Protein AF-A0A812VI51-F1 (afdb_monomer_lite)

pLDDT: mean 70.21, std 11.4, range [39.28, 86.12]

Secondary structure (DSSP, 8-state):
-HHHHHHHHHHHHHHHHHHHHHHHTT--S--TT-HHHHHHHHHHHHHHHHHHHHHHHHTS-TTS--S-TTHHHHHHHHHHHHHHHHHHHHHHHHHHTTTTEEE-TT-SS--EEE-HHHHHHHHHHHHHHHHHHHHHGGGS-HHHHHHHHHHHHHHHT-

Sequence (158 aa):
DKLFDAVSAINEVAKDLQRRLQTEECSDGVDLTDAHNIAQIIQGAGFMALAMWLIFANNSKVAVAQKAPLEQRHAICATISTAVALFSGFFNILQLTAIDDFDLPGRENNFTLNLSRPIEWIATCPIMQLKLVVLAGSRVPSYRRFMMPLISVAVLLC

Structure (mmCIF, N/CA/C/O backbone):
data_AF-A0A812VI51-F1
#
_entry.id   AF-A0A812VI51-F1
#
loop_
_atom_site.group_PDB
_atom_site.id
_atom_site.type_symbol
_atom_site.label_atom_id
_atom_site.label_alt_id
_atom_site.label_comp_id
_atom_site.label_asym_id
_atom_site.label_entity_id
_atom_site.label_seq_id
_atom_site.pdbx_PDB_ins_code
_atom_site.Cartn_x
_atom_site.Cartn_y
_atom_site.Cartn_z
_atom_site.occupancy
_atom_site.B_iso_or_equiv
_atom_site.auth_seq_id
_atom_site.auth_comp_id
_atom_site.auth_asym_id
_atom_site.auth_atom_id
_atom_site.pdbx_PDB_model_num
ATOM 1 N N . ASP A 1 1 ? 47.208 -20.150 -5.532 1.00 61.47 1 ASP A N 1
ATOM 2 C CA . ASP A 1 1 ? 46.667 -19.877 -6.881 1.00 61.47 1 ASP A CA 1
ATOM 3 C C . ASP A 1 1 ? 45.144 -19.849 -6.883 1.00 61.47 1 ASP A C 1
ATOM 5 O O . ASP A 1 1 ? 44.600 -18.760 -6.817 1.00 61.47 1 ASP A O 1
ATOM 9 N N . LYS A 1 2 ? 44.438 -20.978 -6.740 1.00 64.25 2 LYS A N 1
ATOM 10 C CA . LYS A 1 2 ? 42.953 -21.012 -6.780 1.00 64.25 2 LYS A CA 1
ATOM 11 C C . LYS A 1 2 ? 42.212 -20.120 -5.765 1.00 64.25 2 LYS A C 1
ATOM 13 O O . LYS A 1 2 ? 41.097 -19.687 -6.023 1.00 64.25 2 LYS A O 1
ATOM 18 N N . LEU A 1 3 ? 42.813 -19.862 -4.601 1.00 62.31 3 LEU A N 1
ATOM 19 C CA . LEU A 1 3 ? 42.222 -19.006 -3.561 1.00 62.31 3 LEU A CA 1
ATOM 20 C C . LEU A 1 3 ? 42.369 -17.513 -3.902 1.00 62.31 3 LEU A C 1
ATOM 22 O O . LEU A 1 3 ? 41.490 -16.722 -3.585 1.00 62.31 3 LEU A O 1
ATOM 26 N N . PHE A 1 4 ? 43.442 -17.141 -4.604 1.00 73.31 4 PHE A N 1
ATOM 27 C CA . PHE A 1 4 ? 43.653 -15.777 -5.088 1.00 73.31 4 PHE A CA 1
ATOM 28 C C . PHE A 1 4 ? 42.690 -15.448 -6.238 1.00 73.31 4 PHE A C 1
ATOM 30 O O . PHE A 1 4 ? 42.103 -14.371 -6.241 1.00 73.31 4 PHE A O 1
ATOM 37 N N . ASP A 1 5 ? 42.437 -16.416 -7.125 1.00 77.19 5 ASP A N 1
ATOM 38 C CA . ASP A 1 5 ? 41.448 -16.289 -8.206 1.00 77.19 5 ASP A CA 1
ATOM 39 C C . ASP A 1 5 ? 40.008 -16.189 -7.677 1.00 77.19 5 ASP A C 1
ATOM 41 O O . ASP A 1 5 ? 39.194 -15.428 -8.193 1.00 77.19 5 ASP A O 1
ATOM 45 N N . ALA A 1 6 ? 39.682 -16.915 -6.603 1.00 72.50 6 ALA A N 1
ATOM 46 C CA . ALA A 1 6 ? 38.371 -16.802 -5.965 1.00 72.50 6 ALA A CA 1
ATOM 47 C C . ALA A 1 6 ? 38.172 -15.426 -5.304 1.00 72.50 6 ALA A C 1
ATOM 49 O O . ALA A 1 6 ? 37.096 -14.839 -5.393 1.00 72.50 6 ALA A O 1
ATOM 50 N N . VAL A 1 7 ? 39.213 -14.887 -4.663 1.00 75.25 7 VAL A N 1
ATOM 51 C CA . VAL A 1 7 ? 39.163 -13.563 -4.024 1.00 75.25 7 VAL A CA 1
ATOM 52 C C . VAL A 1 7 ? 39.112 -12.440 -5.062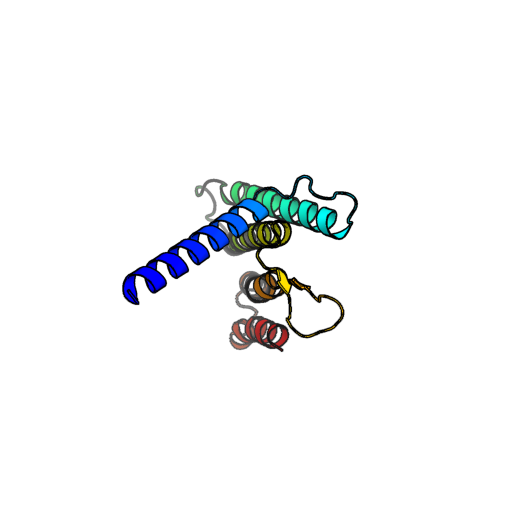 1.00 75.25 7 VAL A C 1
ATOM 54 O O . VAL A 1 7 ? 38.404 -11.455 -4.844 1.00 75.25 7 VAL A O 1
ATOM 57 N N . SER A 1 8 ? 39.798 -12.57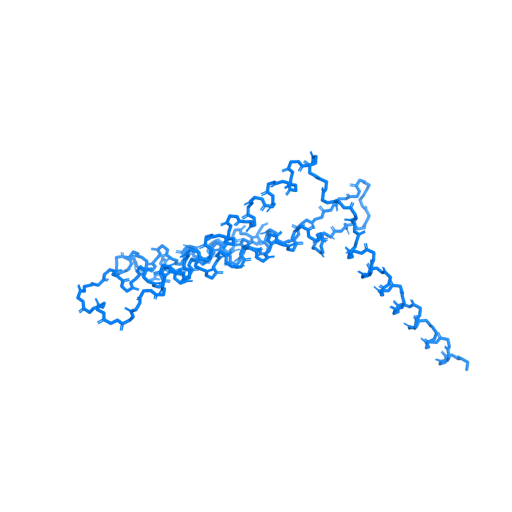5 -6.202 1.00 77.00 8 SER A N 1
ATOM 58 C CA . SER A 1 8 ? 39.715 -11.588 -7.284 1.00 77.00 8 SER A CA 1
ATOM 59 C C . SER A 1 8 ? 38.327 -11.576 -7.929 1.00 77.00 8 SER A C 1
ATOM 61 O O . SER A 1 8 ? 37.766 -10.495 -8.090 1.00 77.00 8 SER A O 1
ATOM 63 N N . ALA A 1 9 ? 37.728 -12.748 -8.170 1.00 75.88 9 ALA A N 1
ATOM 64 C CA . ALA A 1 9 ? 36.372 -12.872 -8.703 1.00 75.88 9 ALA A CA 1
ATOM 65 C C . ALA A 1 9 ? 35.315 -12.268 -7.760 1.00 75.88 9 ALA A C 1
ATOM 67 O O . ALA A 1 9 ? 34.425 -11.547 -8.205 1.00 75.88 9 ALA A O 1
ATOM 68 N N . ILE A 1 10 ? 35.436 -12.488 -6.445 1.00 73.62 10 ILE A N 1
ATOM 69 C CA . ILE A 1 10 ? 34.532 -11.879 -5.452 1.00 73.62 10 ILE A CA 1
ATOM 70 C C . ILE A 1 10 ? 34.672 -10.351 -5.443 1.00 73.62 10 ILE A C 1
ATOM 72 O O . ILE A 1 10 ? 33.674 -9.640 -5.340 1.00 73.62 10 ILE A O 1
ATOM 76 N N . ASN A 1 11 ? 35.893 -9.831 -5.576 1.00 77.25 11 ASN A N 1
ATOM 77 C CA . ASN A 1 11 ? 36.140 -8.390 -5.596 1.00 77.25 11 ASN A CA 1
ATOM 78 C C . ASN A 1 11 ? 35.636 -7.733 -6.895 1.00 77.25 11 ASN A C 1
ATOM 80 O O . ASN A 1 11 ? 35.223 -6.575 -6.890 1.00 77.25 11 ASN A O 1
ATOM 84 N N . GLU A 1 12 ? 35.640 -8.471 -8.005 1.00 78.88 12 GLU A N 1
ATOM 85 C CA . GLU A 1 12 ? 35.072 -8.028 -9.279 1.00 78.88 12 GLU A CA 1
ATOM 86 C C . GLU A 1 12 ? 33.542 -7.976 -9.222 1.00 78.88 12 GLU A C 1
ATOM 88 O O . GLU A 1 12 ? 32.953 -6.958 -9.579 1.00 78.88 12 GLU A O 1
ATOM 93 N N . VAL A 1 13 ? 32.905 -9.008 -8.656 1.00 77.19 13 VAL A N 1
ATOM 94 C CA . VAL A 1 13 ? 31.451 -9.044 -8.427 1.00 77.19 13 VAL A CA 1
ATOM 95 C C . VAL A 1 13 ? 31.013 -7.955 -7.447 1.00 77.19 13 VAL A C 1
ATOM 97 O O . VAL A 1 13 ? 30.007 -7.293 -7.684 1.00 77.19 13 VAL A O 1
ATOM 100 N N . ALA A 1 14 ? 31.773 -7.710 -6.375 1.00 71.38 14 ALA A N 1
ATOM 101 C CA . ALA A 1 14 ? 31.479 -6.632 -5.431 1.00 71.38 14 ALA A CA 1
ATOM 102 C C . ALA A 1 14 ? 31.575 -5.247 -6.091 1.00 71.38 14 ALA A C 1
ATOM 104 O O . ALA A 1 14 ? 30.730 -4.388 -5.846 1.00 71.38 14 ALA A O 1
ATOM 105 N N . LYS A 1 15 ? 32.564 -5.036 -6.970 1.00 73.50 15 LYS A N 1
ATOM 106 C CA . LYS A 1 15 ? 32.695 -3.795 -7.747 1.00 73.50 15 LYS A CA 1
ATOM 107 C C . LYS A 1 15 ? 31.597 -3.632 -8.790 1.00 73.50 15 LYS A C 1
ATOM 109 O O . LYS A 1 15 ? 31.152 -2.506 -8.995 1.00 73.50 15 LYS A O 1
ATOM 114 N N . ASP A 1 16 ? 31.164 -4.712 -9.435 1.00 68.56 16 ASP A N 1
ATOM 115 C CA . ASP A 1 16 ? 30.070 -4.669 -10.409 1.00 68.56 16 ASP A CA 1
ATOM 116 C C . ASP A 1 16 ? 28.725 -4.407 -9.717 1.00 68.56 16 ASP A C 1
ATOM 118 O O . ASP A 1 16 ? 27.951 -3.568 -10.167 1.00 68.56 16 ASP A O 1
ATOM 122 N N . LEU A 1 17 ? 28.497 -5.016 -8.548 1.00 65.19 17 LEU A N 1
ATOM 123 C CA . LEU A 1 17 ? 27.343 -4.733 -7.693 1.00 65.19 17 LEU A CA 1
ATOM 124 C C . LEU A 1 17 ? 27.343 -3.273 -7.216 1.00 65.19 17 LEU A C 1
ATOM 126 O O . LEU A 1 17 ? 26.320 -2.601 -7.287 1.00 65.19 17 LEU A O 1
ATOM 130 N N . GLN A 1 18 ? 28.497 -2.754 -6.789 1.00 64.38 18 GLN A N 1
ATOM 131 C CA . GLN A 1 18 ? 28.635 -1.363 -6.357 1.00 64.38 18 GLN A CA 1
ATOM 132 C C . GLN A 1 18 ? 28.466 -0.371 -7.522 1.00 64.38 18 GLN A C 1
ATOM 134 O O . GLN A 1 18 ? 27.895 0.701 -7.333 1.00 64.38 18 GLN A O 1
ATOM 139 N N . ARG A 1 19 ? 28.892 -0.736 -8.740 1.00 55.84 19 ARG A N 1
ATOM 140 C CA . ARG A 1 19 ? 28.618 0.037 -9.961 1.00 55.84 19 ARG A CA 1
ATOM 141 C C . ARG A 1 19 ? 27.146 0.024 -10.343 1.00 55.84 19 ARG A C 1
ATOM 143 O O . ARG A 1 19 ? 26.639 1.075 -10.714 1.00 55.84 19 ARG A O 1
ATOM 150 N N . ARG A 1 20 ? 26.457 -1.115 -10.240 1.00 55.31 20 ARG A N 1
ATOM 151 C CA . ARG A 1 20 ? 25.008 -1.200 -10.486 1.00 55.31 20 ARG A CA 1
ATOM 152 C C . ARG A 1 20 ? 24.240 -0.323 -9.498 1.00 55.31 20 ARG A C 1
ATOM 154 O O . ARG A 1 20 ? 23.468 0.516 -9.940 1.00 55.31 20 ARG A O 1
ATOM 161 N N . LEU A 1 21 ? 24.586 -0.395 -8.210 1.00 55.59 21 LEU A N 1
ATOM 162 C CA . LEU A 1 21 ? 24.018 0.474 -7.171 1.00 55.59 21 LEU A CA 1
ATOM 163 C C . LEU A 1 21 ? 24.270 1.972 -7.444 1.00 55.59 21 LEU A C 1
ATOM 165 O O . LEU A 1 21 ? 23.363 2.778 -7.289 1.00 55.59 21 LEU A O 1
ATOM 169 N N . GLN A 1 22 ? 25.468 2.362 -7.904 1.00 50.88 22 GLN A N 1
ATOM 170 C CA . GLN A 1 22 ? 25.759 3.766 -8.254 1.00 50.88 22 GLN A CA 1
ATOM 171 C C . GLN A 1 22 ? 25.112 4.240 -9.562 1.00 50.88 22 GLN A C 1
ATOM 173 O O . GLN A 1 22 ? 24.929 5.442 -9.738 1.00 50.88 22 GLN A O 1
ATOM 178 N N . THR A 1 23 ? 24.809 3.334 -10.493 1.00 48.44 23 THR A N 1
ATOM 179 C CA . THR A 1 23 ? 24.168 3.691 -11.770 1.00 48.44 23 THR A CA 1
ATOM 180 C C . THR A 1 23 ? 22.656 3.864 -11.589 1.00 48.44 23 THR A C 1
ATOM 182 O O . THR A 1 23 ? 22.062 4.692 -12.271 1.00 48.44 23 THR A O 1
ATOM 185 N N . GLU A 1 24 ? 22.047 3.166 -10.625 1.00 49.38 24 GLU A N 1
ATOM 186 C CA . GLU A 1 24 ? 20.642 3.370 -10.236 1.00 49.38 24 GLU A CA 1
ATOM 187 C C . GLU A 1 24 ? 20.411 4.677 -9.454 1.00 49.38 24 GLU A C 1
ATOM 189 O O . GLU A 1 24 ? 19.352 5.285 -9.587 1.00 49.38 24 GLU A O 1
ATOM 194 N N . GLU A 1 25 ? 21.396 5.179 -8.697 1.00 45.41 25 GLU A N 1
ATOM 195 C CA . GLU A 1 25 ? 21.231 6.414 -7.905 1.00 45.41 25 GLU A CA 1
ATOM 196 C C . GLU A 1 25 ? 21.239 7.725 -8.720 1.00 45.41 25 GLU A C 1
ATOM 198 O O . GLU A 1 25 ? 20.989 8.791 -8.156 1.00 45.41 25 GLU A O 1
ATOM 203 N N . CYS A 1 26 ? 21.494 7.701 -10.034 1.00 43.34 26 CYS A N 1
ATOM 204 C CA . CYS A 1 26 ? 21.485 8.925 -10.844 1.00 43.34 26 CYS A CA 1
ATOM 205 C C . CYS A 1 26 ? 21.068 8.672 -12.302 1.00 43.34 26 CYS A C 1
ATOM 207 O O . CYS A 1 26 ? 21.806 8.994 -13.235 1.00 43.34 26 CYS A O 1
ATOM 209 N N . SER A 1 27 ? 19.870 8.115 -12.520 1.00 42.06 27 SER A N 1
ATOM 210 C CA . SER A 1 27 ? 19.175 8.375 -13.786 1.00 42.06 27 SER A CA 1
ATOM 211 C C . SER A 1 27 ? 18.657 9.812 -13.743 1.00 42.06 27 SER A C 1
ATOM 213 O O . SER A 1 27 ? 17.605 10.117 -13.184 1.00 42.06 27 SER A O 1
ATOM 215 N N . ASP A 1 28 ? 19.504 10.691 -14.264 1.00 43.38 28 ASP A N 1
ATOM 216 C CA . ASP A 1 28 ? 19.304 12.112 -14.504 1.00 43.38 28 ASP A CA 1
ATOM 217 C C . ASP A 1 28 ? 17.924 12.383 -15.134 1.00 43.38 28 ASP A C 1
ATOM 219 O O . ASP A 1 28 ? 17.644 11.971 -16.257 1.00 43.38 28 ASP A O 1
ATOM 223 N N . GLY A 1 29 ? 17.059 13.064 -14.376 1.00 47.16 29 GLY A N 1
ATOM 224 C CA . GLY A 1 29 ? 15.739 13.515 -14.808 1.00 47.16 29 GLY A CA 1
ATOM 225 C C . GLY A 1 29 ? 14.636 12.460 -14.697 1.00 47.16 29 GLY A C 1
ATOM 226 O O . GLY A 1 29 ? 14.542 11.536 -15.496 1.00 47.16 29 GLY A O 1
ATOM 227 N N . VAL A 1 30 ? 13.707 12.669 -13.758 1.00 54.25 30 VAL A N 1
ATOM 228 C CA . VAL A 1 30 ? 12.366 12.077 -13.867 1.00 54.25 30 VAL A CA 1
ATOM 229 C C . VAL A 1 30 ? 11.807 12.501 -15.222 1.00 54.25 30 VAL A C 1
ATOM 231 O O . VAL A 1 30 ? 11.581 13.695 -15.439 1.00 54.25 30 VAL A O 1
ATOM 234 N N . ASP A 1 31 ? 11.591 11.551 -16.129 1.00 55.19 31 ASP A N 1
ATOM 235 C CA . ASP A 1 31 ? 10.997 11.845 -17.428 1.00 55.19 31 ASP A CA 1
ATOM 236 C C . ASP A 1 31 ? 9.510 12.175 -17.227 1.00 55.19 31 ASP A C 1
ATOM 238 O O . ASP A 1 31 ? 8.628 11.313 -17.213 1.00 55.19 31 ASP A O 1
ATOM 242 N N . LEU A 1 32 ? 9.246 13.463 -16.997 1.00 57.81 32 LEU A N 1
ATOM 243 C CA . LEU A 1 32 ? 7.919 14.063 -16.818 1.00 57.81 32 LEU A CA 1
ATOM 244 C C . LEU A 1 32 ? 7.084 14.024 -18.106 1.00 57.81 32 LEU A C 1
ATOM 246 O O . LEU A 1 32 ? 5.969 14.539 -18.132 1.00 57.81 32 LEU A O 1
ATOM 250 N N . THR A 1 33 ? 7.623 13.459 -19.184 1.00 65.44 33 THR A N 1
ATOM 251 C CA . THR A 1 33 ? 6.903 13.234 -20.435 1.00 65.44 33 THR A CA 1
ATOM 252 C C . THR A 1 33 ? 6.052 11.965 -20.361 1.00 65.44 33 THR A C 1
ATOM 254 O O . THR A 1 33 ? 5.041 11.866 -21.059 1.00 65.44 33 THR A O 1
ATOM 257 N N . ASP A 1 34 ? 6.415 11.015 -19.491 1.00 73.19 34 ASP A N 1
ATOM 258 C CA . ASP A 1 34 ? 5.673 9.773 -19.319 1.00 73.19 34 ASP A CA 1
ATOM 259 C C . ASP A 1 34 ? 4.510 9.948 -18.328 1.00 73.19 34 ASP A C 1
ATOM 261 O O . ASP A 1 34 ? 4.680 10.272 -17.146 1.00 73.19 34 ASP A O 1
ATOM 265 N N . ALA A 1 35 ? 3.291 9.714 -18.815 1.00 71.81 35 ALA A N 1
ATOM 266 C CA . ALA A 1 35 ? 2.071 9.831 -18.022 1.00 71.81 35 ALA A CA 1
ATOM 267 C C . ALA A 1 35 ? 2.060 8.858 -16.831 1.00 71.81 35 ALA A C 1
ATOM 269 O O . ALA A 1 35 ? 1.410 9.136 -15.818 1.00 71.81 35 ALA A O 1
ATOM 270 N N . HIS A 1 36 ? 2.784 7.739 -16.934 1.00 74.31 36 HIS A N 1
ATOM 271 C CA . HIS A 1 36 ? 2.901 6.758 -15.861 1.00 74.31 36 HIS A CA 1
ATOM 272 C C . HIS A 1 36 ? 3.655 7.317 -14.646 1.00 74.31 36 HIS A C 1
ATOM 274 O O . HIS A 1 36 ? 3.128 7.301 -13.529 1.00 74.31 36 HIS A O 1
ATOM 280 N N . ASN A 1 37 ? 4.827 7.908 -14.887 1.00 69.69 37 ASN A N 1
ATOM 281 C CA . ASN A 1 37 ? 5.678 8.496 -13.853 1.00 69.69 37 ASN A CA 1
ATOM 282 C C . ASN A 1 37 ? 4.981 9.679 -13.168 1.00 69.69 37 ASN A C 1
ATOM 284 O O . ASN A 1 37 ? 4.981 9.793 -11.941 1.00 69.69 37 ASN A O 1
ATOM 288 N N . ILE A 1 38 ? 4.297 10.528 -13.945 1.00 73.75 38 ILE A N 1
ATOM 289 C CA . ILE A 1 38 ? 3.509 11.645 -13.402 1.00 73.75 38 ILE A CA 1
ATOM 290 C C . ILE A 1 38 ? 2.398 11.130 -12.476 1.00 73.75 38 ILE A C 1
ATOM 292 O O . ILE A 1 38 ? 2.196 11.673 -11.386 1.00 73.75 38 ILE A O 1
ATOM 296 N N . ALA A 1 39 ? 1.680 10.078 -12.881 1.00 77.88 39 ALA A N 1
ATOM 297 C CA . ALA A 1 39 ? 0.611 9.501 -12.072 1.00 77.88 39 ALA A CA 1
ATOM 298 C C . ALA A 1 39 ? 1.138 8.926 -10.748 1.00 77.88 39 ALA A C 1
ATOM 300 O O . ALA A 1 39 ? 0.520 9.153 -9.708 1.00 77.88 39 ALA A O 1
ATOM 301 N N . GLN A 1 40 ? 2.288 8.248 -10.762 1.00 76.25 40 GLN A N 1
ATOM 302 C CA . GLN A 1 40 ? 2.926 7.700 -9.558 1.00 76.25 40 GLN A CA 1
ATOM 303 C C . GLN A 1 40 ? 3.412 8.789 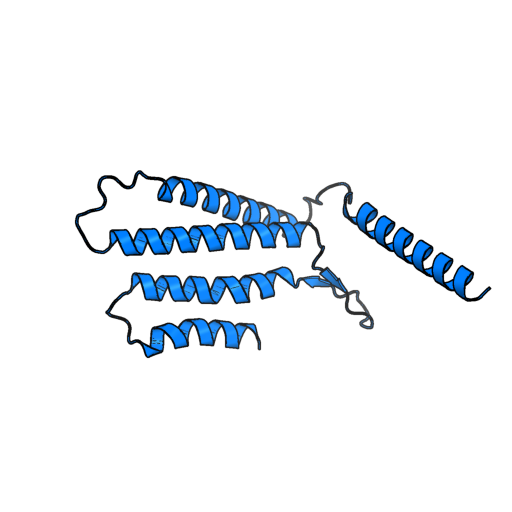-8.600 1.00 76.25 40 GLN A C 1
ATOM 305 O O . GLN A 1 40 ? 3.209 8.676 -7.392 1.00 76.25 40 GLN A O 1
ATOM 310 N N . ILE A 1 41 ? 3.975 9.885 -9.114 1.00 77.75 41 ILE A N 1
ATOM 311 C CA . ILE A 1 41 ? 4.405 11.024 -8.286 1.00 77.75 41 ILE A CA 1
ATOM 312 C C . ILE A 1 41 ? 3.206 11.682 -7.607 1.00 77.75 41 ILE A C 1
ATOM 314 O O . ILE A 1 41 ? 3.233 11.926 -6.399 1.00 77.75 41 ILE A O 1
ATOM 318 N N . ILE A 1 42 ? 2.133 11.944 -8.358 1.00 81.44 42 ILE A N 1
ATOM 319 C CA . ILE A 1 42 ? 0.908 12.540 -7.810 1.00 81.44 42 ILE A CA 1
ATOM 320 C C . ILE A 1 42 ? 0.264 11.594 -6.789 1.00 81.44 42 ILE A C 1
ATOM 322 O O . ILE A 1 42 ? -0.179 12.042 -5.729 1.00 81.44 42 ILE A O 1
ATOM 326 N N . GLN A 1 43 ? 0.241 10.291 -7.073 1.00 81.25 43 GLN A N 1
ATOM 327 C CA . GLN A 1 43 ? -0.298 9.271 -6.176 1.00 81.25 43 GLN A CA 1
ATOM 328 C C . GLN A 1 43 ? 0.522 9.166 -4.881 1.00 81.25 43 GLN A C 1
ATOM 330 O O . GLN A 1 43 ? -0.051 9.223 -3.791 1.00 81.25 43 GLN A O 1
ATOM 335 N N . GLY A 1 44 ? 1.851 9.097 -4.975 1.00 75.69 44 GLY A N 1
ATOM 336 C CA . GLY A 1 44 ? 2.760 9.075 -3.829 1.00 75.69 44 GLY A CA 1
ATOM 337 C C . GLY A 1 44 ? 2.655 10.340 -2.976 1.00 75.69 44 GLY A C 1
ATOM 338 O O . GLY A 1 44 ? 2.479 10.252 -1.759 1.00 75.69 44 GLY A O 1
ATOM 339 N N . ALA A 1 45 ? 2.661 11.521 -3.601 1.00 78.75 45 ALA A N 1
ATOM 340 C CA . ALA A 1 45 ? 2.473 12.796 -2.907 1.00 78.75 45 ALA A CA 1
ATOM 341 C C . ALA A 1 45 ? 1.100 12.877 -2.217 1.00 78.75 45 ALA A C 1
ATOM 343 O O . ALA A 1 45 ? 1.004 13.321 -1.072 1.00 78.75 45 ALA A O 1
ATOM 344 N N . GLY A 1 46 ? 0.044 12.392 -2.876 1.00 79.12 46 GLY A N 1
ATOM 345 C CA . GLY A 1 46 ? -1.304 12.318 -2.319 1.00 79.12 46 GLY A CA 1
ATOM 346 C C . GLY A 1 46 ? -1.387 11.418 -1.086 1.00 79.12 46 GLY A C 1
ATOM 347 O O . GLY A 1 46 ? -1.951 11.822 -0.068 1.00 79.12 46 GLY A O 1
ATOM 348 N N . PHE A 1 47 ? -0.783 10.227 -1.129 1.00 80.19 47 PHE A N 1
ATOM 349 C CA . PHE A 1 47 ? -0.746 9.321 0.021 1.00 80.19 47 PHE A CA 1
ATOM 350 C C . PHE A 1 47 ? 0.107 9.854 1.173 1.00 80.19 47 PHE A C 1
ATOM 352 O O . PHE A 1 47 ? -0.294 9.721 2.329 1.00 80.19 47 PHE A O 1
ATOM 359 N N . MET A 1 48 ? 1.219 10.531 0.886 1.00 73.06 48 MET A N 1
ATOM 360 C CA . MET A 1 48 ? 2.043 11.188 1.906 1.00 73.06 48 MET A CA 1
ATOM 361 C C . MET A 1 48 ? 1.312 12.356 2.579 1.00 73.06 48 MET A C 1
ATOM 363 O O . MET A 1 48 ? 1.317 12.465 3.808 1.00 73.06 48 MET A O 1
ATOM 367 N N . ALA A 1 49 ? 0.621 13.194 1.803 1.00 71.75 49 ALA A N 1
ATOM 368 C CA . ALA A 1 49 ? -0.211 14.272 2.333 1.00 71.75 49 ALA A CA 1
ATOM 369 C C . ALA A 1 49 ? -1.377 13.725 3.170 1.00 71.75 49 ALA A C 1
ATOM 371 O O . ALA A 1 49 ? -1.657 14.237 4.255 1.00 71.75 49 ALA A O 1
ATOM 372 N N . LEU A 1 50 ? -2.018 12.644 2.714 1.00 73.75 50 LEU A N 1
ATOM 373 C CA . LEU A 1 50 ? -3.076 11.958 3.451 1.00 73.75 50 LEU A CA 1
ATOM 374 C C . LEU A 1 50 ? -2.554 11.343 4.756 1.00 73.75 50 LEU A C 1
ATOM 376 O O . LEU A 1 50 ? -3.202 11.472 5.791 1.00 73.75 50 LEU A O 1
ATOM 380 N N . ALA A 1 51 ? -1.385 10.703 4.738 1.00 72.19 51 ALA A N 1
ATOM 381 C CA . ALA A 1 51 ? -0.758 10.147 5.931 1.00 72.19 51 ALA A CA 1
ATOM 382 C C . ALA A 1 51 ? -0.452 11.243 6.956 1.00 72.19 51 ALA A C 1
ATOM 384 O O . ALA A 1 51 ? -0.827 11.117 8.121 1.00 72.19 51 ALA A O 1
ATOM 385 N N . MET A 1 52 ? 0.160 12.342 6.512 1.00 70.31 52 MET A N 1
ATOM 386 C CA . MET A 1 52 ? 0.459 13.496 7.354 1.00 70.31 52 MET A CA 1
ATOM 387 C C . MET A 1 52 ? -0.823 14.105 7.934 1.00 70.31 52 MET A C 1
ATOM 389 O O . MET A 1 52 ? -0.917 14.296 9.147 1.00 70.31 52 MET A O 1
ATOM 393 N N . TRP A 1 53 ? -1.847 14.317 7.104 1.00 71.62 53 TRP A N 1
ATOM 394 C CA . TRP A 1 53 ? -3.164 14.777 7.542 1.00 71.62 53 TRP A CA 1
ATOM 395 C C . TRP A 1 53 ? -3.774 13.854 8.598 1.00 71.62 53 TRP A C 1
ATOM 397 O O . TRP A 1 53 ? -4.249 14.327 9.627 1.00 71.62 53 TRP A O 1
ATOM 407 N N . LEU A 1 54 ? -3.735 12.538 8.388 1.00 71.12 54 LEU A N 1
ATOM 408 C CA . LEU A 1 54 ? -4.288 11.573 9.334 1.00 71.12 54 LEU A CA 1
ATOM 409 C C . LEU A 1 54 ? -3.486 11.520 10.642 1.00 71.12 54 LEU A C 1
ATOM 411 O O . LEU A 1 54 ? -4.091 11.357 11.695 1.00 71.12 54 LEU A O 1
ATOM 415 N N . ILE A 1 55 ? -2.161 11.702 10.619 1.00 71.38 55 ILE A N 1
ATOM 416 C CA . ILE A 1 55 ? -1.342 11.835 11.839 1.00 71.38 55 ILE A CA 1
ATOM 417 C C . ILE A 1 55 ? -1.766 13.074 12.632 1.00 71.38 55 ILE A C 1
ATOM 419 O O . ILE A 1 55 ? -1.941 12.979 13.846 1.00 71.38 55 ILE A O 1
ATOM 423 N N . PHE A 1 56 ? -1.970 14.216 11.968 1.00 62.34 56 PHE A N 1
ATOM 424 C CA . PHE A 1 56 ? -2.447 15.443 12.615 1.00 62.34 56 PHE A CA 1
ATOM 425 C C . PHE A 1 56 ? -3.884 15.308 13.132 1.00 62.34 56 PHE A C 1
ATOM 427 O O . PHE A 1 56 ? -4.159 15.681 14.271 1.00 62.34 56 PHE A O 1
ATOM 434 N N . ALA A 1 57 ? -4.783 14.721 12.341 1.00 62.94 57 ALA A N 1
ATOM 435 C CA . ALA A 1 57 ? -6.170 14.473 12.727 1.00 62.94 57 ALA A CA 1
ATOM 436 C C . ALA A 1 57 ? -6.265 13.517 13.931 1.00 62.94 57 ALA A C 1
ATOM 438 O O . ALA A 1 57 ? -7.085 13.734 14.823 1.00 62.94 57 ALA A O 1
ATOM 439 N N . ASN A 1 58 ? -5.379 12.518 14.002 1.00 63.59 58 ASN A N 1
ATOM 440 C CA . ASN A 1 58 ? -5.292 11.567 15.113 1.00 63.59 58 ASN A CA 1
ATOM 441 C C . ASN A 1 58 ? -4.574 12.121 16.359 1.00 63.59 58 ASN A C 1
ATOM 443 O O . ASN A 1 58 ? -4.738 11.557 17.436 1.00 63.59 58 ASN A O 1
ATOM 447 N N . ASN A 1 59 ? -3.800 13.211 16.255 1.00 59.34 59 ASN A N 1
ATOM 448 C CA . ASN A 1 59 ? -3.063 13.815 17.381 1.00 59.34 59 ASN A CA 1
ATOM 449 C C . ASN A 1 59 ? -3.885 14.817 18.216 1.00 59.34 59 ASN A C 1
ATOM 451 O O . ASN A 1 59 ? -3.346 15.571 19.032 1.00 59.34 59 ASN A O 1
ATOM 455 N N . SER A 1 60 ? -5.204 14.848 18.047 1.00 47.72 60 SER A N 1
ATOM 456 C CA . SER A 1 60 ? -6.086 15.672 18.868 1.00 47.72 60 SER A CA 1
ATOM 457 C C . SER A 1 60 ? -6.168 15.096 20.295 1.00 47.72 60 SER A C 1
ATOM 459 O O . SER A 1 60 ? -6.865 14.128 20.566 1.00 47.72 60 SER A O 1
ATOM 461 N N . LYS A 1 61 ? -5.366 15.686 21.196 1.00 44.91 61 LYS A N 1
ATOM 462 C CA . LYS A 1 61 ? -5.321 15.543 22.667 1.00 44.91 61 LYS A CA 1
ATOM 463 C C . LYS A 1 61 ? -6.338 14.558 23.277 1.00 44.91 61 LYS A C 1
ATOM 465 O O . LYS A 1 61 ? -7.532 14.835 23.359 1.00 44.91 61 LYS A O 1
ATOM 470 N N . VAL A 1 62 ? -5.794 13.486 23.854 1.00 46.53 62 VAL A N 1
ATOM 471 C CA . VAL A 1 62 ? -6.418 12.420 24.666 1.00 46.53 62 VAL A CA 1
ATOM 472 C C . VAL A 1 62 ? -7.010 12.950 25.994 1.00 46.53 62 VAL A C 1
ATOM 474 O O . VAL A 1 62 ? -6.699 12.448 27.066 1.00 46.53 62 VAL A O 1
ATOM 477 N N . ALA A 1 63 ? -7.830 14.005 25.976 1.00 39.69 63 ALA A N 1
ATOM 478 C CA . ALA A 1 63 ? -8.317 14.643 27.208 1.00 39.69 63 ALA A CA 1
ATOM 479 C C . ALA A 1 63 ? -9.836 14.867 27.304 1.00 39.69 63 ALA A C 1
ATOM 481 O O . ALA A 1 63 ? -10.300 15.173 28.396 1.00 39.69 63 ALA A O 1
ATOM 482 N N . VAL A 1 64 ? -10.639 14.678 26.245 1.00 46.62 64 VAL A N 1
ATOM 483 C CA . VAL A 1 64 ? -12.120 14.758 26.352 1.00 46.62 64 VAL A CA 1
ATOM 484 C C . VAL A 1 64 ? -12.837 13.799 25.377 1.00 46.62 64 VAL A C 1
ATOM 486 O O . VAL A 1 64 ? -13.808 14.168 24.735 1.00 46.62 64 VAL A O 1
ATOM 489 N N . ALA A 1 65 ? -12.384 12.547 25.250 1.00 47.31 65 ALA A N 1
ATOM 490 C CA . ALA A 1 65 ? -13.000 11.540 24.360 1.00 47.31 65 ALA A CA 1
ATOM 491 C C . ALA A 1 65 ? -13.803 10.473 25.137 1.00 47.31 65 ALA A C 1
ATOM 493 O O . ALA A 1 65 ? -13.722 9.278 24.860 1.00 47.31 65 ALA A O 1
ATOM 494 N N . GLN A 1 66 ? -14.516 10.886 26.195 1.00 39.28 66 GLN A N 1
ATOM 495 C CA . GLN A 1 66 ? -15.105 9.969 27.183 1.00 39.28 66 GLN A CA 1
ATOM 496 C C . GLN A 1 66 ? -16.636 9.825 27.143 1.00 39.28 66 GLN A C 1
ATOM 498 O O . GLN A 1 66 ? -17.205 9.236 28.061 1.00 39.28 66 GLN A O 1
ATOM 503 N N . LYS A 1 67 ? -17.341 10.290 26.099 1.00 42.44 67 LYS A N 1
ATOM 504 C CA . LYS A 1 67 ? -18.801 10.083 25.997 1.00 42.44 67 LYS A CA 1
ATOM 505 C C . LYS A 1 67 ? -19.295 9.786 24.566 1.00 42.44 67 LYS A C 1
ATOM 507 O O . LYS A 1 67 ? -19.882 10.666 23.954 1.00 42.44 67 LYS A O 1
ATOM 512 N N . ALA A 1 68 ? -19.120 8.531 24.103 1.00 44.78 68 ALA A N 1
ATOM 513 C CA . ALA A 1 68 ? -20.041 7.703 23.268 1.00 44.78 68 ALA A CA 1
ATOM 514 C C . ALA A 1 68 ? -19.344 6.817 22.181 1.00 44.78 68 ALA A C 1
ATOM 516 O O . ALA A 1 68 ? -18.294 7.171 21.653 1.00 44.78 68 ALA A O 1
ATOM 517 N N . PRO A 1 69 ? -19.909 5.640 21.806 1.00 60.66 69 PRO A N 1
ATOM 518 C CA . PRO A 1 69 ? -19.159 4.464 21.320 1.00 60.66 69 PRO A CA 1
ATOM 519 C C . PRO A 1 69 ? -18.860 4.376 19.803 1.00 60.66 69 PRO A C 1
ATOM 521 O O . PRO A 1 69 ? -18.555 3.293 19.301 1.00 60.66 69 PRO A O 1
ATOM 524 N N . LEU A 1 70 ? -18.910 5.472 19.047 1.00 56.09 70 LEU A N 1
ATOM 525 C CA . LEU A 1 70 ? -18.518 5.486 17.623 1.00 56.09 70 LEU A CA 1
ATOM 526 C C . LEU A 1 70 ? -17.123 6.101 17.411 1.00 56.09 70 LEU A C 1
ATOM 528 O O . LEU A 1 70 ? -16.379 5.688 16.522 1.00 56.09 70 LEU A O 1
ATOM 532 N N . GLU A 1 71 ? -16.751 7.037 18.283 1.00 60.94 71 GLU A N 1
ATOM 533 C CA . GLU A 1 71 ? -15.527 7.838 18.203 1.00 60.94 71 GLU A CA 1
ATOM 534 C C . GLU A 1 71 ? -14.263 6.977 18.320 1.00 60.94 71 GLU A C 1
ATOM 536 O O . GLU A 1 71 ? -13.346 7.089 17.511 1.00 60.94 71 GLU A O 1
ATOM 541 N N . GLN A 1 72 ? -14.262 6.011 19.244 1.00 65.19 72 GLN A N 1
ATOM 542 C CA . GLN A 1 72 ? -13.144 5.081 19.421 1.00 65.19 72 GLN A CA 1
ATOM 543 C C . GLN A 1 72 ? -12.931 4.180 18.193 1.00 65.19 72 GLN A C 1
ATOM 545 O O . GLN A 1 72 ? -11.797 3.852 17.846 1.00 65.19 72 GLN A O 1
ATOM 550 N N . ARG A 1 73 ? -14.008 3.799 17.491 1.00 67.69 73 ARG A N 1
ATOM 551 C CA . ARG A 1 73 ? -13.905 2.995 16.260 1.00 67.69 73 ARG A CA 1
ATOM 552 C C . ARG A 1 73 ? -13.371 3.827 15.102 1.00 67.69 73 ARG A C 1
ATOM 554 O O . ARG A 1 73 ? -12.579 3.317 14.314 1.00 67.69 73 ARG A O 1
ATOM 561 N N . HIS A 1 74 ? -13.766 5.096 15.025 1.00 69.94 74 HIS A N 1
ATOM 562 C CA . HIS A 1 74 ? -13.242 6.040 14.043 1.00 69.94 74 HIS A CA 1
ATOM 563 C C . HIS A 1 74 ? -11.759 6.336 14.275 1.00 69.94 74 HIS A C 1
ATOM 565 O O . HIS A 1 74 ? -11.009 6.315 13.306 1.00 69.94 74 HIS A O 1
ATOM 571 N N . ALA A 1 75 ? -11.320 6.504 15.526 1.00 72.50 75 ALA A N 1
ATOM 572 C CA . ALA A 1 75 ? -9.906 6.677 15.861 1.00 72.50 75 ALA A CA 1
ATOM 573 C C . ALA A 1 75 ? -9.062 5.472 15.408 1.00 72.50 75 ALA A C 1
ATOM 575 O O . ALA A 1 75 ? -8.068 5.641 14.709 1.00 72.50 75 ALA A O 1
ATOM 576 N N . ILE A 1 76 ? -9.512 4.243 15.693 1.00 71.88 76 ILE A N 1
ATOM 577 C CA . ILE A 1 76 ? -8.838 3.017 15.229 1.00 71.88 76 ILE A CA 1
ATOM 578 C C . ILE A 1 76 ? -8.820 2.944 13.693 1.00 71.88 76 ILE A C 1
ATOM 580 O O . ILE A 1 76 ? -7.784 2.662 13.093 1.00 71.88 76 ILE A O 1
ATOM 584 N N . CYS A 1 77 ? -9.946 3.236 13.032 1.00 75.44 77 CYS A N 1
ATOM 585 C CA . CYS A 1 77 ? -10.016 3.260 11.569 1.00 75.44 77 CYS A CA 1
ATOM 586 C C . CYS A 1 77 ? -9.103 4.331 10.959 1.00 75.44 77 CYS A C 1
ATOM 588 O O . CYS A 1 77 ? -8.553 4.119 9.875 1.00 75.44 77 CYS A O 1
ATOM 590 N N . ALA A 1 78 ? -8.939 5.468 11.630 1.00 77.00 78 ALA A N 1
ATOM 591 C CA . ALA A 1 78 ? -8.064 6.546 11.206 1.00 77.00 78 ALA A CA 1
ATOM 592 C C . ALA A 1 78 ? -6.590 6.162 11.381 1.00 77.00 78 ALA A C 1
ATOM 594 O O . ALA A 1 78 ? -5.823 6.380 10.451 1.00 77.00 78 ALA A O 1
ATOM 595 N N . THR A 1 79 ? -6.200 5.498 12.475 1.00 78.81 79 THR A N 1
ATOM 596 C CA . THR A 1 79 ? -4.844 4.939 12.647 1.00 78.81 79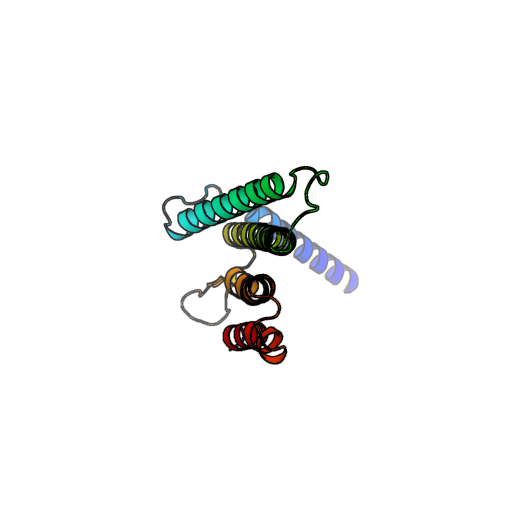 THR A CA 1
ATOM 597 C C . THR A 1 79 ? -4.522 3.881 11.589 1.00 78.81 79 THR A C 1
ATOM 599 O O . THR A 1 79 ? -3.450 3.913 10.991 1.00 78.81 79 THR A O 1
ATOM 602 N N . ILE A 1 80 ? -5.463 2.977 11.295 1.00 79.25 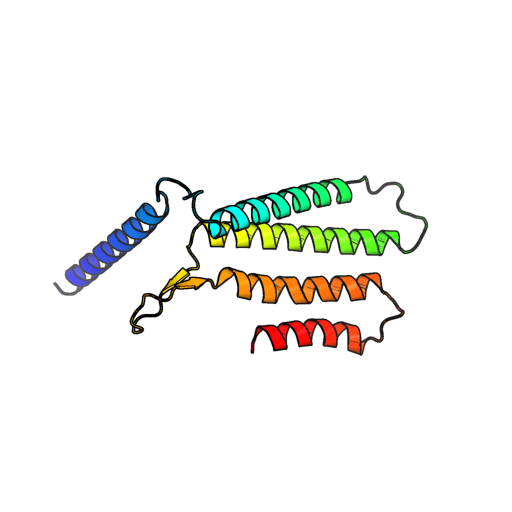80 ILE A N 1
ATOM 603 C CA . ILE A 1 80 ? -5.306 1.982 10.222 1.00 79.25 80 ILE A CA 1
ATOM 604 C C . ILE A 1 80 ? -5.159 2.678 8.861 1.00 79.25 80 ILE A C 1
ATOM 606 O O . ILE A 1 80 ? -4.315 2.293 8.059 1.00 79.25 80 ILE A O 1
ATOM 610 N N . SER A 1 81 ? -5.940 3.733 8.610 1.00 82.19 81 SER A N 1
ATOM 611 C CA . SER A 1 81 ? -5.837 4.513 7.368 1.00 82.19 81 SER A CA 1
ATOM 612 C C . SER A 1 81 ? -4.502 5.261 7.271 1.00 82.19 81 SER A C 1
ATOM 614 O O . SER A 1 81 ? -3.960 5.364 6.177 1.00 82.19 81 SER A O 1
ATOM 616 N N . THR A 1 82 ? -3.938 5.730 8.392 1.00 80.88 82 THR A N 1
ATOM 617 C CA . THR A 1 82 ? -2.584 6.302 8.436 1.00 80.88 82 THR A CA 1
ATOM 618 C C . THR A 1 82 ? -1.536 5.262 8.059 1.00 80.88 82 THR A C 1
ATOM 620 O O . THR A 1 82 ? -0.679 5.544 7.230 1.00 80.88 82 THR A O 1
ATOM 623 N N . ALA A 1 83 ? -1.613 4.059 8.636 1.00 81.75 83 ALA A N 1
ATOM 624 C CA . ALA A 1 83 ? -0.669 2.983 8.347 1.00 81.75 83 ALA A CA 1
ATOM 625 C C . ALA A 1 83 ? -0.720 2.564 6.869 1.00 81.75 83 ALA A C 1
ATOM 627 O O . ALA A 1 83 ? 0.326 2.441 6.239 1.00 81.75 83 ALA A O 1
ATOM 628 N N . VAL A 1 84 ? -1.923 2.425 6.297 1.00 86.06 84 VAL A N 1
ATOM 629 C CA . VAL A 1 84 ? -2.105 2.136 4.864 1.00 86.06 84 VAL A CA 1
ATOM 630 C C . VAL A 1 84 ? -1.562 3.271 3.999 1.00 86.06 84 VAL A C 1
ATOM 632 O O . VAL A 1 84 ? -0.843 2.997 3.052 1.00 86.06 84 VAL A O 1
ATOM 635 N N . ALA A 1 85 ? -1.838 4.535 4.333 1.00 83.38 85 ALA A N 1
ATOM 636 C CA . ALA A 1 85 ? -1.346 5.672 3.555 1.00 83.38 85 ALA A CA 1
ATOM 637 C C . ALA A 1 85 ? 0.191 5.780 3.572 1.00 83.38 85 ALA A C 1
ATOM 639 O O . ALA A 1 85 ? 0.789 6.061 2.538 1.00 83.38 85 ALA A O 1
ATOM 640 N N . LEU A 1 86 ? 0.841 5.507 4.710 1.00 82.31 86 LEU A N 1
ATOM 641 C CA . LEU A 1 86 ? 2.305 5.450 4.794 1.00 82.31 86 LEU A CA 1
ATOM 642 C C . LEU A 1 86 ? 2.878 4.275 3.995 1.00 82.31 86 LEU A C 1
ATOM 644 O O . LEU A 1 86 ? 3.868 4.440 3.288 1.00 82.31 86 LEU A O 1
ATOM 648 N N . PHE A 1 87 ? 2.244 3.105 4.084 1.00 84.94 87 PHE A N 1
ATOM 649 C CA . PHE A 1 87 ? 2.657 1.916 3.344 1.00 84.94 87 PHE A CA 1
ATOM 650 C C . PHE A 1 87 ? 2.508 2.121 1.827 1.00 84.94 87 PHE A C 1
ATOM 652 O O . PHE A 1 87 ? 3.463 1.919 1.087 1.00 84.94 87 PHE A O 1
ATOM 659 N N . SER A 1 88 ? 1.366 2.630 1.364 1.00 85.81 88 SER A N 1
ATOM 660 C CA . SER A 1 88 ? 1.141 2.998 -0.040 1.00 85.81 88 SER A CA 1
ATOM 661 C C . SER A 1 88 ? 2.084 4.104 -0.519 1.00 85.81 88 SER A C 1
ATOM 663 O O . SER A 1 88 ? 2.571 4.049 -1.645 1.00 85.81 88 SER A O 1
ATOM 665 N N . GLY A 1 89 ? 2.396 5.094 0.323 1.00 81.31 89 GLY A N 1
ATOM 666 C CA . GLY A 1 89 ? 3.398 6.116 0.011 1.00 81.31 89 GLY A CA 1
ATOM 667 C C . GLY A 1 89 ? 4.792 5.519 -0.207 1.00 81.31 89 GLY A C 1
ATOM 668 O O . GLY A 1 89 ? 5.459 5.861 -1.178 1.00 81.31 89 GLY A O 1
ATOM 669 N N . PHE A 1 90 ? 5.202 4.572 0.641 1.00 84.75 90 PHE A N 1
ATOM 670 C CA . PHE A 1 90 ? 6.479 3.867 0.514 1.00 84.75 90 PHE A CA 1
ATOM 671 C C . PHE A 1 90 ? 6.566 3.020 -0.767 1.00 84.75 90 PHE A C 1
ATOM 673 O O . PHE A 1 90 ? 7.551 3.119 -1.494 1.00 84.75 90 PHE A O 1
ATOM 680 N N . PHE A 1 91 ? 5.529 2.246 -1.099 1.00 82.75 91 PHE A N 1
ATOM 681 C CA . PHE A 1 91 ? 5.516 1.432 -2.324 1.00 82.75 91 PHE A CA 1
ATOM 682 C C . PHE A 1 91 ? 5.444 2.277 -3.610 1.00 82.75 91 PHE A C 1
ATOM 684 O O . PHE A 1 91 ? 6.021 1.880 -4.622 1.00 82.75 91 PHE A O 1
ATOM 691 N N . ASN A 1 92 ? 4.835 3.471 -3.567 1.00 81.38 92 ASN A N 1
ATOM 692 C CA . ASN A 1 92 ? 4.915 4.439 -4.671 1.00 81.38 92 ASN A CA 1
ATOM 693 C C . ASN A 1 92 ? 6.337 4.991 -4.865 1.00 81.38 92 ASN A C 1
ATOM 695 O O . ASN A 1 92 ? 6.740 5.225 -5.998 1.00 81.38 92 ASN A O 1
ATOM 699 N N . ILE A 1 93 ? 7.112 5.174 -3.789 1.00 79.75 93 ILE A N 1
ATOM 700 C CA . ILE A 1 93 ? 8.528 5.560 -3.899 1.00 79.75 93 ILE A CA 1
ATOM 701 C C . ILE A 1 93 ? 9.344 4.415 -4.507 1.00 79.75 93 ILE A C 1
ATOM 703 O O . ILE A 1 93 ? 10.142 4.669 -5.401 1.00 79.75 93 ILE A O 1
ATOM 707 N N . LEU A 1 94 ? 9.110 3.167 -4.082 1.00 79.56 94 LEU A N 1
ATOM 708 C CA . LEU A 1 94 ? 9.791 2.003 -4.665 1.00 79.56 94 LEU A CA 1
ATOM 709 C C . LEU A 1 94 ? 9.541 1.883 -6.176 1.00 79.56 94 LEU A C 1
ATOM 711 O O . LEU A 1 94 ? 10.497 1.692 -6.922 1.00 79.56 94 LEU A O 1
ATOM 715 N N . GLN A 1 95 ? 8.301 2.114 -6.621 1.00 76.12 95 GLN A N 1
ATOM 716 C CA . GLN A 1 95 ? 7.958 2.143 -8.051 1.00 76.12 95 GLN A CA 1
ATOM 717 C C . GLN A 1 95 ? 8.704 3.238 -8.817 1.00 76.12 95 GLN A C 1
ATOM 719 O O . GLN A 1 95 ? 9.161 3.006 -9.927 1.00 76.12 95 GLN A O 1
ATOM 724 N N . LEU A 1 96 ? 8.857 4.429 -8.228 1.00 71.38 96 LEU A N 1
ATOM 725 C CA . LEU A 1 96 ? 9.600 5.519 -8.869 1.00 71.38 96 LEU A CA 1
ATOM 726 C C . LEU A 1 96 ? 11.093 5.225 -8.992 1.00 71.38 96 LEU A C 1
ATOM 728 O O . LEU A 1 96 ? 11.743 5.735 -9.898 1.00 71.38 96 LEU A O 1
ATOM 732 N N . THR A 1 97 ? 11.639 4.429 -8.075 1.00 73.62 97 THR A N 1
ATOM 733 C CA . THR A 1 97 ? 13.045 4.022 -8.123 1.00 73.62 97 THR A CA 1
ATOM 734 C C . THR A 1 97 ? 13.308 2.850 -9.071 1.00 73.62 97 THR A C 1
ATOM 736 O O . THR A 1 97 ? 14.468 2.505 -9.248 1.00 73.62 97 THR A O 1
ATOM 739 N N . ALA A 1 98 ? 12.269 2.233 -9.656 1.00 69.19 98 ALA A N 1
ATOM 740 C CA . ALA A 1 98 ? 12.356 1.051 -10.527 1.00 69.19 98 ALA A CA 1
ATOM 741 C C . ALA A 1 98 ? 13.125 -0.150 -9.924 1.00 69.19 98 ALA A C 1
ATOM 743 O O . ALA A 1 98 ? 13.437 -1.112 -10.618 1.00 69.19 98 ALA A O 1
ATOM 744 N N . ILE A 1 99 ? 13.395 -0.139 -8.611 1.00 68.31 99 ILE A N 1
ATOM 745 C CA . ILE A 1 99 ? 14.145 -1.192 -7.899 1.00 68.31 99 ILE A CA 1
ATOM 746 C C . ILE A 1 99 ? 13.378 -2.527 -7.916 1.00 68.31 99 ILE A C 1
ATOM 748 O O . ILE A 1 99 ? 13.960 -3.596 -7.728 1.00 68.31 99 ILE A O 1
ATOM 752 N N . ASP A 1 100 ? 12.059 -2.479 -8.108 1.00 71.50 100 ASP A N 1
ATOM 753 C CA . ASP A 1 100 ? 11.190 -3.650 -8.172 1.00 71.50 100 ASP A CA 1
ATOM 754 C C . ASP A 1 100 ? 10.888 -4.142 -9.595 1.00 71.50 100 ASP A C 1
ATOM 756 O O . ASP A 1 100 ? 10.129 -5.109 -9.729 1.00 71.50 100 ASP A O 1
ATOM 760 N N . ASP A 1 101 ? 11.466 -3.519 -10.629 1.00 76.62 101 ASP A N 1
ATOM 761 C CA . ASP A 1 101 ? 11.283 -3.945 -12.014 1.00 76.62 101 ASP A CA 1
ATOM 762 C C . ASP A 1 101 ? 12.065 -5.233 -12.280 1.00 76.62 101 ASP A C 1
ATOM 764 O O . ASP A 1 101 ? 13.296 -5.281 -12.298 1.00 76.62 101 ASP A O 1
ATOM 768 N N . PHE A 1 102 ? 11.323 -6.319 -12.483 1.00 72.31 102 PHE A N 1
ATOM 769 C CA . PHE A 1 102 ? 11.897 -7.616 -12.800 1.00 72.31 102 PHE A CA 1
ATOM 770 C C . PHE A 1 102 ? 11.813 -7.887 -14.301 1.00 72.31 102 PHE A C 1
ATOM 772 O O . PHE A 1 102 ? 10.732 -8.141 -14.837 1.00 72.31 102 PHE A O 1
ATOM 779 N N . ASP A 1 103 ? 12.960 -7.887 -14.973 1.00 74.12 103 ASP A N 1
ATOM 780 C CA . ASP A 1 103 ? 13.070 -8.321 -16.365 1.00 74.12 103 ASP A CA 1
ATOM 781 C C . ASP A 1 103 ? 13.013 -9.847 -16.454 1.00 74.12 103 ASP A C 1
ATOM 783 O O . ASP A 1 103 ? 13.843 -10.540 -15.862 1.00 74.12 103 ASP A O 1
ATOM 787 N N . LEU A 1 104 ? 12.069 -10.407 -17.219 1.00 71.44 104 LEU A N 1
ATOM 788 C CA . LEU A 1 104 ? 12.083 -11.850 -17.481 1.00 71.44 104 LEU A CA 1
ATOM 789 C C . LEU A 1 104 ? 13.111 -12.203 -18.568 1.00 71.44 104 LEU A C 1
ATOM 791 O O . LEU A 1 104 ? 12.888 -11.882 -19.742 1.00 71.44 104 LEU A O 1
ATOM 795 N N . PRO A 1 105 ? 14.186 -12.950 -18.241 1.00 63.59 105 PRO A N 1
ATOM 796 C CA . PRO A 1 105 ? 15.128 -13.410 -19.248 1.00 63.59 105 PRO A CA 1
ATOM 797 C C . PRO A 1 105 ? 14.476 -14.497 -20.116 1.00 63.59 105 PRO A C 1
ATOM 799 O O . PRO A 1 105 ? 14.024 -15.523 -19.611 1.00 63.59 105 PRO A O 1
ATOM 802 N N . GLY A 1 106 ? 14.446 -14.289 -21.437 1.00 65.25 106 GLY A N 1
ATOM 803 C CA . GLY A 1 106 ? 14.029 -15.310 -22.411 1.00 65.25 106 GLY A CA 1
ATOM 804 C C . GLY A 1 106 ? 12.756 -15.017 -23.210 1.00 65.25 106 GLY A C 1
ATOM 805 O O . GLY A 1 106 ? 12.315 -15.885 -23.961 1.00 65.25 106 GLY A O 1
ATOM 806 N N . ARG A 1 107 ? 12.170 -13.817 -23.097 1.00 62.09 107 ARG A N 1
ATOM 807 C CA . ARG A 1 107 ? 11.062 -13.373 -23.957 1.00 62.09 107 ARG A CA 1
ATOM 808 C C . ARG A 1 107 ? 11.522 -12.232 -24.860 1.00 62.09 107 ARG A C 1
ATOM 810 O O . ARG A 1 107 ? 11.990 -11.211 -24.371 1.00 62.09 107 ARG A O 1
ATOM 817 N N . GLU A 1 108 ? 11.390 -12.405 -26.176 1.00 56.25 108 GLU A N 1
ATOM 818 C CA . GLU A 1 108 ? 11.607 -11.310 -27.126 1.00 56.25 108 GLU A CA 1
ATOM 819 C C . GLU A 1 108 ? 10.612 -10.184 -26.789 1.00 56.25 108 GLU A C 1
ATOM 821 O O . GLU A 1 108 ? 9.416 -10.460 -26.658 1.00 56.25 108 GLU A O 1
ATOM 826 N N . ASN A 1 109 ? 11.113 -8.951 -26.616 1.00 60.09 109 ASN A N 1
ATOM 827 C CA . ASN A 1 109 ? 10.427 -7.731 -26.134 1.00 60.09 109 ASN A CA 1
ATOM 828 C C . ASN A 1 109 ? 10.524 -7.398 -24.626 1.00 60.09 109 ASN A C 1
ATOM 830 O O . ASN A 1 109 ? 9.513 -6.963 -24.085 1.00 60.09 109 ASN A O 1
ATOM 834 N N . ASN A 1 110 ? 11.693 -7.572 -23.977 1.00 57.59 110 ASN A N 1
ATOM 835 C CA . ASN A 1 110 ? 12.071 -6.985 -22.664 1.00 57.59 110 ASN A CA 1
ATOM 836 C C . ASN A 1 110 ? 10.865 -6.603 -21.782 1.00 57.59 110 ASN A C 1
ATOM 838 O O . ASN A 1 110 ? 10.513 -5.431 -21.658 1.00 57.59 110 ASN A O 1
ATOM 842 N N . PHE A 1 111 ? 10.156 -7.616 -21.282 1.00 66.38 111 PHE A N 1
ATOM 843 C CA . PHE A 1 111 ? 8.949 -7.400 -20.495 1.00 66.38 111 PHE A CA 1
ATOM 844 C C . PHE A 1 111 ? 9.348 -7.179 -19.035 1.00 66.38 111 PHE A C 1
ATOM 846 O O . PHE A 1 111 ? 9.783 -8.130 -18.379 1.00 66.38 111 PHE A O 1
ATOM 853 N N . THR A 1 112 ? 9.188 -5.947 -18.553 1.00 68.94 112 THR A N 1
ATOM 854 C CA . THR A 1 1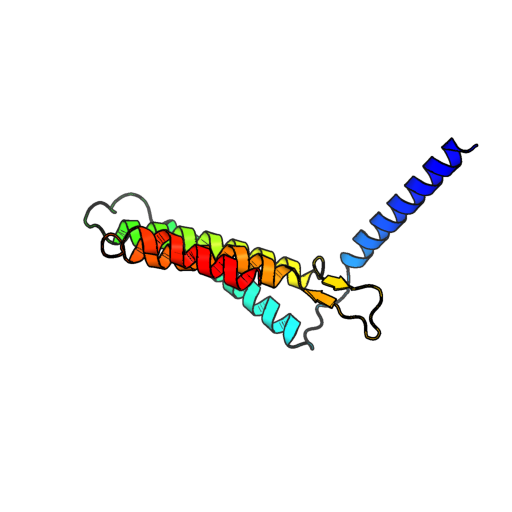12 ? 9.425 -5.559 -17.159 1.00 68.94 112 THR A CA 1
ATOM 855 C C . THR A 1 112 ? 8.181 -5.846 -16.316 1.00 68.94 112 THR A C 1
ATOM 857 O O . THR A 1 112 ? 7.059 -5.454 -16.651 1.00 68.94 112 THR A O 1
ATOM 860 N N . LEU A 1 113 ? 8.352 -6.566 -15.208 1.00 74.06 113 LEU A N 1
ATOM 861 C CA . LEU A 1 113 ? 7.301 -6.792 -14.218 1.00 74.06 113 LEU A CA 1
ATOM 862 C C . LEU A 1 113 ? 7.462 -5.838 -13.039 1.00 74.06 113 LEU A C 1
ATOM 864 O O . LEU A 1 113 ? 8.422 -5.952 -12.289 1.00 74.06 113 LEU A O 1
ATOM 868 N N . ASN A 1 114 ? 6.453 -4.997 -12.821 1.00 77.06 114 ASN A N 1
ATOM 869 C CA . ASN A 1 114 ? 6.342 -4.146 -11.637 1.00 77.06 114 ASN A CA 1
ATOM 870 C C . ASN A 1 114 ? 5.742 -4.950 -10.468 1.00 77.06 114 ASN A C 1
ATOM 872 O O . ASN A 1 114 ? 4.520 -5.147 -10.401 1.00 77.06 114 ASN A O 1
ATOM 876 N N . LEU A 1 115 ? 6.574 -5.440 -9.547 1.00 78.06 115 LEU A N 1
ATOM 877 C CA . LEU A 1 115 ? 6.137 -6.292 -8.429 1.00 78.06 115 LEU A CA 1
ATOM 878 C C . LEU A 1 115 ? 5.619 -5.499 -7.216 1.00 78.06 115 LEU A C 1
ATOM 880 O O . LEU A 1 115 ? 4.885 -6.040 -6.387 1.00 78.06 115 LEU A O 1
ATOM 884 N N . SER A 1 116 ? 5.930 -4.210 -7.119 1.00 81.88 116 SER A N 1
ATOM 885 C CA . SER A 1 116 ? 5.551 -3.330 -6.011 1.00 81.88 116 SER A CA 1
ATOM 886 C C . SER A 1 116 ? 4.035 -3.203 -5.866 1.00 81.88 116 SER A C 1
ATOM 888 O O . SER A 1 116 ? 3.511 -3.364 -4.765 1.00 81.88 116 SER A O 1
ATOM 890 N N . ARG A 1 117 ? 3.294 -3.006 -6.966 1.00 80.38 117 ARG A N 1
ATOM 891 C CA . ARG A 1 117 ? 1.822 -2.871 -6.935 1.00 80.38 117 ARG A CA 1
ATOM 892 C C . ARG A 1 117 ? 1.092 -4.109 -6.403 1.00 80.38 117 ARG A C 1
ATOM 894 O O . ARG A 1 117 ? 0.275 -3.952 -5.495 1.00 80.38 117 ARG A O 1
ATOM 901 N N . PRO A 1 118 ? 1.336 -5.333 -6.910 1.00 82.94 118 PRO A N 1
ATOM 902 C CA . PRO A 1 118 ? 0.663 -6.512 -6.376 1.00 82.94 118 PRO A CA 1
ATOM 903 C C . PRO A 1 118 ? 1.029 -6.772 -4.909 1.00 82.94 118 PRO A C 1
ATOM 905 O O . PRO A 1 118 ? 0.146 -7.114 -4.123 1.00 82.94 118 PRO A O 1
ATOM 908 N N . ILE A 1 119 ? 2.282 -6.533 -4.499 1.00 83.19 119 ILE A N 1
ATOM 909 C CA . ILE A 1 119 ? 2.693 -6.646 -3.089 1.00 83.19 119 ILE A CA 1
ATOM 910 C C . ILE A 1 119 ? 1.952 -5.617 -2.223 1.00 83.19 119 ILE A C 1
ATOM 912 O O . ILE A 1 119 ? 1.431 -5.962 -1.156 1.00 83.19 119 ILE A O 1
ATOM 916 N N . GLU A 1 120 ? 1.844 -4.373 -2.694 1.00 85.38 120 GLU A N 1
ATOM 917 C CA . GLU A 1 120 ? 1.090 -3.320 -2.020 1.00 85.38 120 GLU A CA 1
ATOM 918 C C . GLU A 1 120 ? -0.376 -3.727 -1.834 1.00 85.38 120 GLU A C 1
ATOM 920 O O . GLU A 1 120 ? -0.928 -3.599 -0.739 1.00 85.38 120 GLU A O 1
ATOM 925 N N . TRP A 1 121 ? -1.021 -4.249 -2.878 1.00 86.12 121 TRP A N 1
ATOM 926 C CA . TRP A 1 121 ? -2.433 -4.633 -2.840 1.00 86.12 121 TRP A CA 1
ATOM 927 C C . TRP A 1 121 ? -2.687 -5.834 -1.935 1.00 86.12 121 TRP A C 1
ATOM 929 O O . TRP A 1 121 ? -3.639 -5.809 -1.154 1.00 86.12 121 TRP A O 1
ATOM 939 N N . ILE A 1 122 ? -1.814 -6.844 -1.951 1.00 83.56 122 ILE A N 1
ATOM 940 C CA . ILE A 1 122 ? -1.922 -8.009 -1.059 1.00 83.56 122 ILE A CA 1
ATOM 941 C C . ILE A 1 122 ? -1.894 -7.577 0.413 1.00 83.56 122 ILE A C 1
ATOM 943 O O . ILE A 1 122 ? -2.604 -8.157 1.234 1.00 83.56 122 ILE A O 1
ATOM 947 N N . ALA A 1 123 ? -1.133 -6.537 0.757 1.00 78.12 123 ALA A N 1
ATOM 948 C CA . ALA A 1 123 ? -1.090 -6.006 2.115 1.00 78.12 123 ALA A CA 1
ATOM 949 C C . ALA A 1 123 ? -2.253 -5.044 2.420 1.00 78.12 123 ALA A C 1
ATOM 951 O O . ALA A 1 123 ? -2.905 -5.153 3.458 1.00 78.12 123 ALA A O 1
ATOM 952 N N . THR A 1 124 ? -2.544 -4.092 1.534 1.00 84.00 124 THR A N 1
ATOM 953 C CA . THR A 1 124 ? -3.472 -2.982 1.814 1.00 84.00 124 THR A CA 1
ATOM 954 C C . THR A 1 124 ? -4.944 -3.357 1.641 1.00 84.00 124 THR A C 1
ATOM 956 O O . THR A 1 124 ? -5.782 -2.924 2.440 1.00 84.00 124 THR A O 1
ATOM 959 N N . CYS A 1 125 ? -5.288 -4.194 0.658 1.00 85.94 125 CYS A N 1
ATOM 960 C CA . CYS A 1 125 ? -6.664 -4.625 0.404 1.00 85.94 125 CYS A CA 1
ATOM 961 C C . CYS A 1 125 ? -7.316 -5.341 1.601 1.00 85.94 125 CYS A C 1
ATOM 963 O O . CYS A 1 125 ? -8.401 -4.906 2.009 1.00 85.94 125 CYS A O 1
ATOM 965 N N . PRO A 1 126 ? -6.705 -6.366 2.233 1.00 80.50 126 PRO A N 1
ATOM 966 C CA . PRO A 1 126 ? -7.308 -7.010 3.401 1.00 80.50 126 PRO A CA 1
ATOM 967 C C . PRO A 1 126 ? -7.418 -6.057 4.597 1.00 80.50 126 PRO A C 1
ATOM 969 O O . PRO A 1 126 ? -8.400 -6.114 5.341 1.00 80.50 126 PRO A O 1
ATOM 972 N N . ILE A 1 127 ? -6.468 -5.131 4.761 1.00 79.56 127 ILE A N 1
ATOM 973 C CA . ILE A 1 127 ? -6.493 -4.124 5.831 1.00 79.56 127 ILE A CA 1
ATOM 974 C C . ILE A 1 127 ? -7.665 -3.146 5.636 1.00 79.56 127 ILE A C 1
ATOM 976 O O . ILE A 1 127 ? -8.383 -2.832 6.591 1.00 79.56 127 ILE A O 1
ATOM 980 N N . MET A 1 128 ? -7.925 -2.703 4.403 1.00 80.69 128 MET A N 1
ATOM 981 C CA . MET A 1 128 ? -9.074 -1.842 4.097 1.00 80.69 128 MET A CA 1
ATOM 982 C C . MET A 1 128 ? -10.415 -2.562 4.274 1.00 80.69 128 MET A C 1
ATOM 984 O O . MET A 1 128 ? -11.382 -1.959 4.744 1.00 80.69 128 MET A O 1
ATOM 988 N N . GLN A 1 129 ? -10.484 -3.858 3.977 1.00 80.12 129 GLN A N 1
ATOM 989 C CA . GLN A 1 129 ? -11.683 -4.654 4.245 1.00 80.12 129 GLN A CA 1
ATOM 990 C C . GLN A 1 129 ? -11.904 -4.873 5.745 1.00 80.12 129 GLN A C 1
ATOM 992 O O . GLN A 1 129 ? -13.035 -4.771 6.227 1.00 80.12 129 GLN A O 1
ATOM 997 N N . LEU A 1 130 ? -10.830 -5.072 6.513 1.00 72.81 130 LEU A N 1
ATOM 998 C CA . LEU A 1 130 ? -10.892 -5.160 7.970 1.00 72.81 130 LEU A CA 1
ATOM 999 C C . LEU A 1 130 ? -11.400 -3.851 8.595 1.00 72.81 130 LEU A C 1
ATOM 1001 O O . LEU A 1 130 ? -12.216 -3.889 9.516 1.00 72.81 130 LEU A O 1
ATOM 1005 N N . LYS A 1 131 ? -11.009 -2.690 8.057 1.00 73.88 131 LYS A N 1
ATOM 1006 C CA . LYS A 1 131 ? -11.520 -1.373 8.481 1.00 73.88 131 LYS A CA 1
ATOM 1007 C C . LYS A 1 131 ? -13.046 -1.272 8.360 1.00 73.88 131 LYS A C 1
ATOM 1009 O O . LYS A 1 131 ? -13.691 -0.777 9.284 1.00 73.88 131 LYS A O 1
ATOM 1014 N N . LEU A 1 132 ? -13.643 -1.771 7.274 1.00 76.94 132 LEU A N 1
ATOM 1015 C CA . LEU A 1 132 ? -15.106 -1.776 7.105 1.00 76.94 132 LEU A CA 1
ATOM 1016 C C . LEU A 1 132 ? -15.800 -2.646 8.160 1.00 76.94 132 LEU A C 1
ATOM 1018 O O . LEU A 1 132 ? -16.839 -2.268 8.701 1.00 76.94 132 LEU A O 1
ATOM 1022 N N . VAL A 1 133 ? -15.198 -3.785 8.502 1.00 74.69 133 VAL A N 1
ATOM 1023 C CA . VAL A 1 133 ? -15.697 -4.682 9.550 1.00 74.69 133 VAL A CA 1
ATOM 1024 C C . VAL A 1 133 ? -15.598 -4.035 10.938 1.00 74.69 133 VAL A C 1
ATOM 1026 O O . VAL A 1 133 ? -16.551 -4.110 11.718 1.00 74.69 133 VAL A O 1
ATOM 1029 N N . VAL A 1 134 ? -14.477 -3.374 11.244 1.00 70.75 134 VAL A N 1
ATOM 1030 C CA . VAL A 1 134 ? -14.260 -2.647 12.509 1.00 70.75 134 VAL A CA 1
ATOM 1031 C C . VAL A 1 134 ? -15.267 -1.505 12.661 1.00 70.75 134 VAL A C 1
ATOM 1033 O O . VAL A 1 134 ? -15.849 -1.337 13.736 1.00 70.75 134 VAL A O 1
ATOM 1036 N N . LEU A 1 135 ? -15.533 -0.766 11.580 1.00 71.88 135 LEU A N 1
ATOM 1037 C CA . LEU A 1 135 ? -16.526 0.306 11.559 1.00 71.88 135 LEU A CA 1
ATOM 1038 C C . LEU A 1 135 ? -17.952 -0.230 11.779 1.00 71.88 135 LEU A C 1
ATOM 1040 O O . LEU A 1 135 ? -18.707 0.314 12.587 1.00 71.88 135 LEU A O 1
ATOM 1044 N N . ALA A 1 136 ? -18.310 -1.332 11.112 1.00 74.38 136 ALA A N 1
ATOM 1045 C CA . ALA A 1 136 ? -19.637 -1.944 11.195 1.00 74.38 136 ALA A CA 1
ATOM 1046 C C . ALA A 1 136 ? -19.942 -2.592 12.566 1.00 74.38 136 ALA A C 1
ATOM 1048 O O . ALA A 1 136 ? -21.107 -2.707 12.965 1.00 74.38 136 ALA A O 1
ATOM 1049 N N . GLY A 1 137 ? -18.913 -2.976 13.328 1.00 68.50 137 GLY A N 1
ATOM 1050 C CA . GLY A 1 137 ? -19.033 -3.391 14.726 1.00 68.50 137 GLY A CA 1
ATOM 1051 C C . GLY A 1 137 ? -19.829 -4.684 14.950 1.00 68.50 137 GLY A C 1
ATOM 1052 O O . GLY A 1 137 ? -19.702 -5.664 14.216 1.00 68.50 137 GLY A O 1
ATOM 1053 N N . SER A 1 138 ? -20.657 -4.719 16.002 1.00 68.69 138 SER A N 1
ATOM 1054 C CA . SER A 1 138 ? -21.375 -5.930 16.441 1.00 68.69 138 SER A CA 1
ATOM 1055 C C . SER A 1 138 ? -22.449 -6.432 15.469 1.00 68.69 138 SER A C 1
ATOM 1057 O O . SER A 1 138 ? -22.906 -7.560 15.625 1.00 68.69 138 SER A O 1
ATOM 1059 N N . ARG A 1 139 ? -22.826 -5.646 14.450 1.00 67.94 139 ARG A N 1
ATOM 1060 C CA . ARG A 1 139 ? -23.793 -6.067 13.422 1.00 67.94 139 ARG A CA 1
ATOM 1061 C C . ARG A 1 139 ? -23.232 -7.083 12.427 1.00 67.94 139 ARG A C 1
ATOM 1063 O O . ARG A 1 139 ? -24.012 -7.731 11.737 1.00 67.94 139 ARG A O 1
ATOM 1070 N N . VAL A 1 140 ? -21.908 -7.233 12.338 1.00 69.00 140 VAL A N 1
ATOM 1071 C CA . VAL A 1 140 ? -21.276 -8.177 11.407 1.00 69.00 140 VAL A CA 1
ATOM 1072 C C . VAL A 1 140 ? -21.041 -9.528 12.095 1.00 69.00 140 VAL A C 1
ATOM 1074 O O . VAL A 1 140 ? -20.304 -9.564 13.091 1.00 69.00 140 VAL A O 1
ATOM 1077 N N . PRO A 1 141 ? -21.603 -10.634 11.558 1.00 74.75 141 PRO A N 1
ATOM 1078 C CA . PRO A 1 141 ? -21.351 -11.992 12.039 1.00 74.75 141 PRO A CA 1
ATOM 1079 C C . PRO A 1 141 ? -19.857 -12.332 12.034 1.00 74.75 141 PRO A C 1
ATOM 1081 O O . PRO A 1 141 ? -19.158 -12.012 11.071 1.00 74.75 141 PRO A O 1
ATOM 1084 N N . SER A 1 142 ? -19.374 -13.024 13.070 1.00 69.69 142 SER A N 1
ATOM 1085 C CA . SER A 1 142 ? -17.943 -13.308 13.273 1.00 69.69 142 SER A CA 1
ATOM 1086 C C . SER A 1 142 ? -17.263 -13.979 12.073 1.00 69.69 142 SER A C 1
ATOM 1088 O O . SER A 1 142 ? -16.125 -13.640 11.768 1.00 69.69 142 SER A O 1
ATOM 1090 N N . TYR A 1 143 ? -17.961 -14.850 11.333 1.00 71.06 143 TYR A N 1
ATOM 1091 C CA . TYR A 1 143 ? -17.392 -15.513 10.152 1.00 71.06 143 TYR A CA 1
ATOM 1092 C C . TYR A 1 143 ? -17.071 -14.535 9.007 1.00 71.06 143 TYR A C 1
ATOM 1094 O O . TYR A 1 143 ? -16.057 -14.690 8.330 1.00 71.06 143 TYR A O 1
ATOM 1102 N N . ARG A 1 144 ? -17.888 -13.485 8.809 1.00 69.50 144 ARG A N 1
ATOM 1103 C CA . ARG A 1 144 ? -17.678 -12.483 7.744 1.00 69.50 144 ARG A CA 1
ATOM 1104 C C . ARG A 1 144 ? -16.474 -11.591 8.021 1.00 69.50 144 ARG A C 1
ATOM 1106 O O . ARG A 1 144 ? -15.881 -11.080 7.079 1.00 69.50 144 ARG A O 1
ATOM 1113 N N . ARG A 1 145 ? -16.098 -11.447 9.297 1.00 68.50 145 ARG A N 1
ATOM 1114 C CA . ARG A 1 145 ? -14.951 -10.634 9.727 1.00 68.50 145 ARG A CA 1
ATOM 1115 C C . ARG A 1 145 ? -13.626 -11.161 9.188 1.00 68.50 145 ARG A C 1
ATOM 1117 O O . ARG A 1 145 ? -12.745 -10.367 8.893 1.00 68.50 145 ARG A O 1
ATOM 1124 N N . PHE A 1 146 ? -13.520 -12.481 9.050 1.00 69.94 146 PHE A N 1
ATOM 1125 C CA . PHE A 1 146 ? -12.320 -13.150 8.555 1.00 69.94 146 PHE A CA 1
ATOM 1126 C C . PHE A 1 146 ? -12.454 -13.568 7.090 1.00 69.94 146 PHE A C 1
ATOM 1128 O O . PHE A 1 146 ? -11.492 -13.437 6.343 1.00 69.94 146 PHE A O 1
ATOM 1135 N N . MET A 1 147 ? -13.646 -13.991 6.651 1.00 72.19 147 MET A N 1
ATOM 1136 C CA . MET A 1 147 ? -13.885 -14.392 5.259 1.00 72.19 147 MET A CA 1
ATOM 1137 C C . MET A 1 147 ? -13.655 -13.254 4.262 1.00 72.19 147 MET A C 1
ATOM 1139 O O . MET A 1 147 ? -13.064 -13.499 3.221 1.00 72.19 147 MET A O 1
ATOM 1143 N N . MET A 1 148 ? -14.074 -12.020 4.569 1.00 73.19 148 MET A N 1
ATOM 1144 C CA . MET A 1 148 ? -13.866 -10.881 3.663 1.00 73.19 148 MET A CA 1
ATOM 1145 C C . MET A 1 148 ? -12.374 -10.658 3.339 1.00 73.19 148 MET A C 1
ATOM 1147 O O . MET A 1 148 ? -12.007 -10.850 2.179 1.00 73.19 148 MET A O 1
ATOM 1151 N N . PRO A 1 149 ? -11.491 -10.374 4.321 1.00 76.75 149 PRO A N 1
ATOM 1152 C CA . PRO A 1 149 ? -10.073 -10.157 4.037 1.00 76.75 149 PRO A CA 1
ATOM 1153 C C . PRO A 1 149 ? -9.375 -11.403 3.469 1.00 76.75 149 PRO A C 1
ATOM 1155 O O . PRO A 1 149 ? -8.534 -11.264 2.584 1.00 76.75 149 PRO A O 1
ATOM 1158 N N . LEU A 1 150 ? -9.754 -12.618 3.885 1.00 76.81 150 LEU A N 1
ATOM 1159 C CA . LEU A 1 150 ? -9.197 -13.854 3.313 1.00 76.81 150 LEU A CA 1
ATOM 1160 C C . LEU A 1 150 ? -9.506 -14.006 1.821 1.00 76.81 150 LEU A C 1
ATOM 1162 O O . LEU A 1 150 ? -8.627 -14.393 1.057 1.00 76.81 150 LEU A O 1
ATOM 1166 N N . ILE A 1 151 ? -10.726 -13.669 1.397 1.00 80.19 151 ILE A N 1
ATOM 1167 C CA . ILE A 1 151 ? -11.110 -13.721 -0.017 1.00 80.19 151 ILE A CA 1
ATOM 1168 C C . ILE A 1 151 ? -10.317 -12.691 -0.826 1.00 80.19 151 ILE A C 1
ATOM 1170 O O . ILE A 1 151 ? -9.893 -13.009 -1.932 1.00 80.19 151 ILE A O 1
ATOM 1174 N N . SER A 1 152 ? -10.051 -11.493 -0.288 1.00 80.38 152 SER A N 1
ATOM 1175 C CA . SER A 1 152 ? -9.206 -10.520 -1.002 1.00 80.38 152 SER A CA 1
ATOM 1176 C C . SER A 1 152 ? -7.787 -11.019 -1.234 1.00 80.38 152 SER A C 1
ATOM 1178 O O . SER A 1 152 ? -7.261 -10.846 -2.326 1.00 80.38 152 SER A O 1
ATOM 1180 N N . VAL A 1 153 ? -7.193 -11.686 -0.243 1.00 79.56 153 VAL A N 1
ATOM 1181 C CA . VAL A 1 153 ? -5.852 -12.262 -0.382 1.00 79.56 153 VAL A CA 1
ATOM 1182 C C . VAL A 1 153 ? -5.878 -13.413 -1.383 1.00 79.56 153 VAL A C 1
ATOM 1184 O O . VAL A 1 153 ? -5.023 -13.473 -2.253 1.00 79.56 153 VAL A O 1
ATOM 1187 N N . ALA A 1 154 ? -6.886 -14.286 -1.315 1.00 81.62 154 ALA A N 1
ATOM 1188 C CA . ALA A 1 154 ? -7.024 -15.399 -2.249 1.00 81.62 154 ALA A CA 1
ATOM 1189 C C . ALA A 1 154 ? -7.168 -14.927 -3.705 1.00 81.62 154 ALA A C 1
ATOM 1191 O O . ALA A 1 154 ? -6.512 -15.476 -4.576 1.00 81.62 154 ALA A O 1
ATOM 1192 N N . VAL A 1 155 ? -7.976 -13.894 -3.966 1.00 82.50 155 VAL A N 1
ATOM 1193 C CA . VAL A 1 155 ? -8.155 -13.344 -5.322 1.00 82.50 155 VAL A CA 1
ATOM 1194 C C . VAL A 1 155 ? -6.887 -12.667 -5.837 1.00 82.50 155 VAL A C 1
ATOM 1196 O O . VAL A 1 155 ? -6.595 -12.778 -7.017 1.00 82.50 155 VAL A O 1
ATOM 1199 N N . LEU A 1 156 ? -6.136 -11.973 -4.979 1.00 81.00 156 LEU A N 1
ATOM 1200 C CA . LEU A 1 156 ? -4.912 -11.270 -5.384 1.00 81.00 156 LEU A CA 1
ATOM 1201 C C . LEU A 1 156 ? -3.694 -12.194 -5.548 1.00 81.00 156 LEU A C 1
ATOM 1203 O O . LEU A 1 156 ? -2.685 -11.764 -6.099 1.00 81.00 156 LEU A O 1
ATOM 1207 N N . LEU A 1 157 ? -3.772 -13.433 -5.055 1.00 78.69 157 LEU A N 1
ATOM 1208 C CA . LEU A 1 157 ? -2.735 -14.461 -5.206 1.00 78.69 157 LEU A CA 1
ATOM 1209 C C . LEU A 1 157 ? -2.981 -15.411 -6.394 1.00 78.69 157 LEU A C 1
ATOM 1211 O O . LEU A 1 157 ? -2.121 -16.250 -6.667 1.00 78.69 157 LEU A O 1
ATOM 1215 N N . CYS A 1 158 ? -4.141 -15.321 -7.051 1.00 66.62 158 CYS A N 1
ATOM 1216 C CA . CYS A 1 158 ? -4.510 -16.109 -8.230 1.00 66.62 158 CYS A CA 1
ATOM 1217 C C . CYS A 1 158 ? -4.258 -15.329 -9.522 1.00 66.62 158 CYS A C 1
ATOM 1219 O O . CYS A 1 158 ? -3.860 -15.989 -10.506 1.00 66.62 158 CYS A O 1
#

Foldseek 3Di:
DVVVVVVVVVVVVVVVVVVVVVVLVDPDDDPPVDPVSVVLVVLLVVLVVLLVVLVVVLPPDPPPPPDDDQVVLVSVLSVLSSVLSVLSSVLSVVVNSCVQFDFDPPDPPRDTDRPSVLVSQLPNVLSVVLSVVSNVPPVDDPVCNPVRSVVSNVVSVD

Radius of gyration: 22.54 Å; chains: 1; bounding box: 70×37×54 Å